Protein AF-A0AAF0MKK3-F1 (afdb_monomer_lite)

Secondary structure (DSSP, 8-state):
-HHHHHHHHHHHHHHHHHHHHHHHHHHHHH-EEETTEEEETTEEEEEETTEEEEEE-TT-EEEEE-HHHHHHHHHHHTGGG--TTGGG----TTEEEEEEE-SS-EEEEEEEGGGHHHHHHHHHHHHHHHHHHHT-

Structure (mmCIF, N/CA/C/O backbone):
data_AF-A0AAF0MKK3-F1
#
_entry.id   AF-A0AAF0MKK3-F1
#
loop_
_atom_site.group_PDB
_atom_site.id
_atom_site.type_symbol
_atom_site.label_atom_id
_atom_site.label_alt_id
_atom_site.label_comp_id
_atom_site.label_asym_id
_atom_site.label_entity_id
_atom_site.label_seq_id
_atom_site.pdbx_PDB_ins_code
_atom_site.Cartn_x
_atom_site.Cartn_y
_atom_site.Cartn_z
_atom_site.occupancy
_atom_site.B_iso_or_equiv
_atom_site.auth_seq_id
_atom_site.auth_comp_id
_atom_site.auth_asym_id
_atom_site.auth_atom_id
_atom_site.pdbx_PDB_model_num
ATOM 1 N N . MET A 1 1 ? 44.790 15.392 -30.137 1.00 56.53 1 MET A N 1
ATOM 2 C CA . MET A 1 1 ? 43.684 14.409 -30.240 1.00 56.53 1 MET A CA 1
ATOM 3 C C . MET A 1 1 ? 42.918 14.188 -28.925 1.00 56.53 1 MET A C 1
ATOM 5 O O . MET A 1 1 ? 41.768 13.791 -29.004 1.00 56.53 1 MET A O 1
ATOM 9 N N . ALA A 1 2 ? 43.453 14.551 -27.750 1.00 64.81 2 ALA A N 1
ATOM 10 C CA . ALA A 1 2 ? 42.839 14.272 -26.438 1.00 64.81 2 ALA A CA 1
ATOM 11 C C . ALA A 1 2 ? 41.474 14.946 -26.133 1.00 64.81 2 ALA A C 1
ATOM 13 O O . ALA A 1 2 ? 40.685 14.422 -25.354 1.00 64.81 2 ALA A O 1
ATOM 14 N N . PHE A 1 3 ? 41.150 16.096 -26.742 1.00 51.75 3 PHE A N 1
ATOM 15 C CA . PHE A 1 3 ? 39.895 16.816 -26.445 1.00 51.75 3 PHE A CA 1
ATOM 16 C C . PHE A 1 3 ? 38.646 16.135 -27.039 1.00 51.75 3 PHE A C 1
ATOM 18 O O . PHE A 1 3 ? 37.581 16.145 -26.426 1.00 51.75 3 PHE A O 1
ATOM 25 N N . LYS A 1 4 ? 38.780 15.481 -28.204 1.00 57.28 4 LYS A N 1
ATOM 26 C CA . LYS A 1 4 ? 37.687 14.703 -28.818 1.00 57.28 4 LYS A CA 1
ATOM 27 C C . LYS A 1 4 ? 37.357 13.445 -28.006 1.00 57.28 4 LYS A C 1
ATOM 29 O O . LYS A 1 4 ? 36.186 13.106 -27.883 1.00 57.28 4 LYS A O 1
ATOM 34 N N . GLU A 1 5 ? 38.362 12.805 -27.411 1.00 57.91 5 GLU A N 1
ATOM 35 C CA . GLU A 1 5 ? 38.185 11.634 -26.539 1.00 57.91 5 GLU A CA 1
ATOM 36 C C . GLU A 1 5 ? 37.537 12.009 -25.195 1.00 57.91 5 GLU A C 1
ATOM 38 O O . GLU A 1 5 ? 36.655 11.297 -24.714 1.00 57.91 5 GLU A O 1
ATOM 43 N N . TRP A 1 6 ? 37.886 13.172 -24.626 1.00 58.78 6 TRP A N 1
ATOM 44 C CA . TRP A 1 6 ? 37.247 13.699 -23.411 1.00 58.78 6 TRP A CA 1
ATOM 45 C C . TRP A 1 6 ? 35.753 14.016 -23.614 1.00 58.78 6 TRP A C 1
ATOM 47 O O . TRP A 1 6 ? 34.930 13.680 -22.761 1.00 58.78 6 TRP A O 1
ATOM 57 N N . LEU A 1 7 ? 35.382 14.592 -24.766 1.00 59.25 7 LEU A N 1
ATOM 58 C CA . LEU A 1 7 ? 33.983 14.871 -25.124 1.00 59.25 7 LEU A CA 1
ATOM 59 C C . LEU A 1 7 ? 33.179 13.599 -25.436 1.00 59.25 7 LEU A C 1
ATOM 61 O O . LEU A 1 7 ? 32.020 13.499 -25.031 1.00 59.25 7 LEU A O 1
ATOM 65 N N . ALA A 1 8 ? 33.787 12.610 -26.100 1.00 64.00 8 ALA A N 1
ATOM 66 C CA . ALA A 1 8 ? 33.147 11.320 -26.363 1.00 64.00 8 ALA A CA 1
ATOM 67 C C . ALA A 1 8 ? 32.813 10.570 -25.057 1.00 64.00 8 ALA A C 1
ATOM 69 O O . ALA A 1 8 ? 31.712 10.040 -24.907 1.00 64.00 8 ALA A O 1
ATOM 70 N N . GLY A 1 9 ? 33.709 10.611 -24.063 1.00 58.62 9 GLY A N 1
ATOM 71 C CA . GLY A 1 9 ? 33.460 10.035 -22.737 1.00 58.62 9 GLY A CA 1
ATOM 72 C C . GLY A 1 9 ? 32.439 10.808 -21.889 1.00 58.62 9 GLY A C 1
ATOM 73 O O . GLY A 1 9 ? 31.812 10.227 -21.003 1.00 58.62 9 GLY A O 1
ATOM 74 N N . ALA A 1 10 ? 32.233 12.106 -22.139 1.00 60.84 10 ALA A N 1
ATOM 75 C CA . ALA A 1 10 ? 31.274 12.924 -21.391 1.00 60.84 10 ALA A CA 1
ATOM 76 C C . ALA A 1 10 ? 29.812 12.533 -21.684 1.00 60.84 10 ALA A C 1
ATOM 78 O O . ALA A 1 10 ? 29.003 12.446 -20.757 1.00 60.84 10 ALA A O 1
ATOM 79 N N . GLY A 1 11 ? 29.489 12.224 -22.945 1.00 63.91 11 GLY A N 1
ATOM 80 C CA . GLY A 1 11 ? 28.155 11.757 -23.341 1.00 63.91 11 GLY A CA 1
ATOM 81 C C . GLY A 1 11 ? 27.789 10.404 -22.721 1.00 63.91 11 GLY A C 1
ATOM 82 O O . GLY A 1 11 ? 26.697 10.238 -22.178 1.00 63.91 11 GLY A O 1
ATOM 83 N N . GLU A 1 12 ? 28.729 9.456 -22.701 1.00 66.19 12 GLU A N 1
ATOM 84 C CA . GLU A 1 12 ? 28.508 8.128 -22.112 1.00 66.19 12 GLU A CA 1
ATOM 85 C C . GLU A 1 12 ? 28.349 8.188 -20.579 1.00 66.19 12 GLU A C 1
ATOM 87 O O . GLU A 1 12 ? 27.546 7.459 -19.989 1.00 66.19 12 GLU A O 1
ATOM 92 N N . ARG A 1 13 ? 29.060 9.110 -19.913 1.00 61.09 13 ARG A N 1
ATOM 93 C CA . ARG A 1 13 ? 28.917 9.365 -18.468 1.00 61.09 13 ARG A CA 1
ATOM 94 C C . ARG A 1 13 ? 27.568 10.000 -18.127 1.00 61.09 13 ARG A C 1
ATOM 96 O O . ARG A 1 13 ? 26.985 9.632 -17.110 1.00 61.09 13 ARG A O 1
ATOM 103 N N . ALA A 1 14 ? 27.045 10.887 -18.976 1.00 63.12 14 ALA A N 1
ATOM 104 C CA . ALA A 1 14 ? 25.714 11.476 -18.811 1.00 63.12 14 ALA A CA 1
ATOM 105 C C . ALA A 1 14 ? 24.585 10.445 -19.024 1.00 63.12 14 ALA A C 1
ATOM 107 O O . ALA A 1 14 ? 23.616 10.418 -18.261 1.00 63.12 14 ALA A O 1
ATOM 108 N N . ALA A 1 15 ? 24.737 9.539 -19.996 1.00 66.69 15 ALA A N 1
ATOM 109 C CA . ALA A 1 15 ? 23.805 8.430 -20.219 1.00 66.69 15 ALA A CA 1
ATOM 110 C C . ALA A 1 15 ? 23.802 7.425 -19.049 1.00 66.69 15 ALA A C 1
ATOM 112 O O . ALA A 1 15 ? 22.746 7.046 -18.548 1.00 66.69 15 ALA A O 1
ATOM 113 N N . LYS A 1 16 ? 24.979 7.049 -18.528 1.00 67.75 16 LYS A N 1
ATOM 114 C CA . LYS A 1 16 ? 25.078 6.202 -17.323 1.00 67.75 16 LYS A CA 1
ATOM 115 C C . LYS A 1 16 ? 24.518 6.888 -16.072 1.00 67.75 16 LYS A C 1
ATOM 117 O O . LYS A 1 16 ? 23.913 6.219 -15.236 1.00 67.75 16 LYS A O 1
ATOM 122 N N . ALA A 1 17 ? 24.706 8.201 -15.929 1.00 60.75 17 ALA A N 1
ATOM 123 C CA . ALA A 1 17 ? 24.181 8.963 -14.797 1.00 60.75 17 ALA A CA 1
ATOM 124 C C . ALA A 1 17 ? 22.647 9.064 -14.817 1.00 60.75 17 ALA A C 1
ATOM 126 O O . ALA A 1 17 ? 22.022 8.847 -13.783 1.00 60.75 17 ALA A O 1
ATOM 127 N N . SER A 1 18 ? 22.045 9.331 -15.981 1.00 65.62 18 SER A N 1
ATOM 128 C CA . SER A 1 18 ? 20.583 9.378 -16.146 1.00 65.62 18 SER A CA 1
ATOM 129 C C . SER A 1 18 ? 19.937 8.007 -15.937 1.00 65.62 18 SER A C 1
ATOM 131 O O . SER A 1 18 ? 19.042 7.894 -15.106 1.00 65.62 18 SER A O 1
ATOM 133 N N . ALA A 1 19 ? 20.475 6.945 -16.548 1.00 70.19 19 ALA A N 1
ATOM 134 C CA . ALA A 1 19 ? 19.994 5.578 -16.327 1.00 70.19 19 ALA A CA 1
ATOM 135 C C . ALA A 1 19 ? 20.075 5.156 -14.846 1.00 70.19 19 ALA A C 1
ATOM 137 O O . ALA A 1 19 ? 19.158 4.531 -14.316 1.00 70.19 19 ALA A O 1
ATOM 138 N N . ARG A 1 20 ? 21.149 5.542 -14.140 1.00 67.25 20 ARG A N 1
ATOM 139 C CA . ARG A 1 20 ? 21.291 5.297 -12.696 1.00 67.25 20 ARG A CA 1
ATOM 140 C C . ARG A 1 20 ? 20.285 6.097 -11.865 1.00 67.25 20 ARG A C 1
ATOM 142 O O . ARG A 1 20 ? 19.807 5.589 -10.854 1.00 67.25 20 ARG A O 1
ATOM 149 N N . MET A 1 21 ? 19.958 7.321 -12.268 1.00 53.72 21 MET A N 1
ATOM 150 C CA . MET A 1 21 ? 18.943 8.143 -11.602 1.00 53.72 21 MET A CA 1
ATOM 151 C C . MET A 1 21 ? 17.531 7.602 -11.818 1.00 53.72 21 MET A C 1
ATOM 153 O O . MET A 1 21 ? 16.753 7.570 -10.867 1.00 53.72 21 MET A O 1
ATOM 157 N N . ASP A 1 22 ? 17.220 7.112 -13.016 1.00 68.00 22 ASP A N 1
ATOM 158 C CA . ASP A 1 22 ? 15.940 6.466 -13.313 1.00 68.00 22 ASP A CA 1
ATOM 159 C C . ASP A 1 22 ? 15.779 5.151 -12.544 1.00 68.00 22 ASP A C 1
ATOM 161 O O . ASP A 1 22 ? 14.738 4.916 -11.933 1.00 68.00 22 ASP A O 1
ATOM 165 N N . GLU A 1 23 ? 16.836 4.337 -12.473 1.00 64.94 23 GLU A N 1
ATOM 166 C CA . GLU A 1 23 ? 16.912 3.128 -11.642 1.00 64.94 23 GLU A CA 1
ATOM 167 C C . GLU A 1 23 ? 16.671 3.447 -10.154 1.00 64.94 23 GLU A C 1
ATOM 169 O O . GLU A 1 23 ? 15.883 2.775 -9.487 1.00 64.94 23 GLU A O 1
ATOM 174 N N . LEU A 1 24 ? 17.312 4.493 -9.620 1.00 62.88 24 LEU A N 1
ATOM 175 C CA . LEU A 1 24 ? 17.139 4.918 -8.227 1.00 62.88 24 LEU A CA 1
ATOM 176 C C . LEU A 1 24 ? 15.737 5.474 -7.961 1.00 62.88 24 LEU A C 1
ATOM 178 O O . LEU A 1 24 ? 15.139 5.140 -6.939 1.00 62.88 24 LEU A O 1
ATOM 182 N N . ASN A 1 25 ? 15.189 6.271 -8.878 1.00 64.38 25 ASN A N 1
ATOM 183 C CA . ASN A 1 25 ? 13.819 6.770 -8.791 1.00 64.38 25 ASN A CA 1
ATOM 184 C C . ASN A 1 25 ? 12.804 5.627 -8.853 1.00 64.38 25 ASN A C 1
ATOM 186 O O . ASN A 1 25 ? 11.835 5.630 -8.094 1.00 64.38 25 ASN A O 1
ATOM 190 N N . ARG A 1 26 ? 13.036 4.622 -9.705 1.00 63.56 26 ARG A N 1
ATOM 191 C CA . ARG A 1 26 ? 12.233 3.398 -9.764 1.00 63.56 26 ARG A CA 1
ATOM 192 C C . ARG A 1 26 ? 12.275 2.659 -8.425 1.00 63.56 26 ARG A C 1
ATOM 194 O O . ARG A 1 26 ? 11.224 2.424 -7.839 1.00 63.56 26 ARG A O 1
ATOM 201 N N . ARG A 1 27 ? 13.465 2.445 -7.854 1.00 59.84 27 ARG A N 1
ATOM 202 C CA . ARG A 1 27 ? 13.624 1.828 -6.523 1.00 59.84 27 ARG A CA 1
ATOM 203 C C . ARG A 1 27 ? 12.958 2.631 -5.408 1.00 59.84 27 ARG A C 1
ATOM 205 O O . ARG A 1 27 ? 12.337 2.051 -4.527 1.00 59.84 27 ARG A O 1
ATOM 212 N N . GLN A 1 28 ? 13.040 3.960 -5.425 1.00 59.38 28 GLN A N 1
ATOM 213 C CA . GLN A 1 28 ? 12.358 4.808 -4.435 1.00 59.38 28 GLN A CA 1
ATOM 214 C C . GLN A 1 28 ? 10.827 4.785 -4.581 1.00 59.38 28 GLN A C 1
ATOM 216 O O . GLN A 1 28 ? 10.102 4.963 -3.595 1.00 59.38 28 GLN A O 1
ATOM 221 N N . ARG A 1 29 ? 10.315 4.560 -5.797 1.00 59.41 29 ARG A N 1
ATOM 222 C CA . ARG A 1 29 ? 8.881 4.364 -6.060 1.00 59.41 29 ARG A CA 1
ATOM 223 C C . ARG A 1 29 ? 8.408 2.979 -5.616 1.00 59.41 29 ARG A C 1
ATOM 225 O O . ARG A 1 29 ? 7.313 2.873 -5.074 1.00 59.41 29 ARG A O 1
ATOM 232 N N . GLU A 1 30 ? 9.248 1.962 -5.782 1.00 63.66 30 GLU A N 1
ATOM 233 C CA . GLU A 1 30 ? 8.973 0.554 -5.458 1.00 63.66 30 GLU A CA 1
ATOM 234 C C . GLU A 1 30 ? 9.274 0.183 -4.001 1.00 63.66 30 GLU A C 1
ATOM 236 O O . GLU A 1 30 ? 8.908 -0.899 -3.551 1.00 63.66 30 GLU A O 1
ATOM 241 N N . THR A 1 31 ? 9.911 1.077 -3.244 1.00 73.00 31 THR A N 1
ATOM 242 C CA . THR A 1 31 ? 10.178 0.891 -1.817 1.00 73.00 31 THR A CA 1
ATOM 243 C C . THR A 1 31 ? 9.421 1.908 -0.966 1.00 73.00 31 THR A C 1
ATOM 245 O O . THR A 1 31 ? 9.167 3.058 -1.349 1.00 73.00 31 THR A O 1
ATOM 248 N N . GLY A 1 32 ? 9.010 1.485 0.224 1.00 83.44 32 GLY A N 1
ATOM 249 C CA . GLY A 1 32 ? 8.309 2.348 1.166 1.00 83.44 32 GLY A CA 1
ATOM 250 C C . GLY A 1 32 ? 8.060 1.655 2.492 1.00 83.44 32 GLY A C 1
ATOM 251 O O . GLY A 1 32 ? 8.082 0.432 2.574 1.00 83.44 32 GLY A O 1
ATOM 252 N N . LYS A 1 33 ? 7.810 2.432 3.543 1.00 87.19 33 LYS A N 1
ATOM 253 C CA . LYS A 1 33 ? 7.360 1.910 4.833 1.00 87.19 33 LYS A CA 1
ATOM 254 C C . LYS A 1 33 ? 6.230 2.779 5.345 1.00 87.19 33 LYS A C 1
ATOM 256 O O . LYS A 1 33 ? 6.335 4.001 5.293 1.00 87.19 33 LYS A O 1
ATOM 261 N N . PHE A 1 34 ? 5.181 2.156 5.854 1.00 86.25 34 PHE A N 1
ATOM 262 C CA . PHE A 1 34 ? 4.078 2.851 6.490 1.00 86.25 34 PHE A CA 1
ATOM 263 C C . PHE A 1 34 ? 3.530 2.016 7.641 1.00 86.25 34 PHE A C 1
ATOM 265 O O . PHE A 1 34 ? 3.200 0.847 7.461 1.00 86.25 34 PHE A O 1
ATOM 272 N N . ALA A 1 35 ? 3.463 2.624 8.828 1.00 79.50 35 ALA A N 1
ATOM 273 C CA . ALA A 1 35 ? 2.827 2.062 10.021 1.00 79.50 35 ALA A CA 1
ATOM 274 C C . ALA A 1 35 ? 3.155 0.570 10.296 1.00 79.50 35 ALA A C 1
ATOM 276 O O . ALA A 1 35 ? 2.283 -0.230 10.617 1.00 79.50 35 ALA A O 1
ATOM 277 N N . GLY A 1 36 ? 4.436 0.193 10.173 1.00 81.12 36 GLY A N 1
ATOM 278 C CA . GLY A 1 36 ? 4.922 -1.168 10.451 1.00 81.12 36 GLY A CA 1
ATOM 279 C C . GLY A 1 36 ? 4.885 -2.140 9.266 1.00 81.12 36 GLY A C 1
ATOM 280 O O . GLY A 1 36 ? 5.393 -3.252 9.391 1.00 81.12 36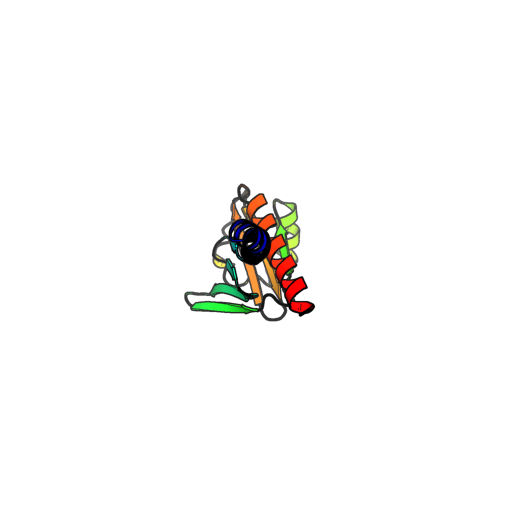 GLY A O 1
ATOM 281 N N . VAL A 1 37 ? 4.358 -1.716 8.114 1.00 88.00 37 VAL A N 1
ATOM 282 C CA . VAL A 1 37 ? 4.401 -2.462 6.850 1.00 88.00 37 VAL A CA 1
ATOM 283 C C . VAL A 1 37 ? 5.462 -1.853 5.941 1.00 88.00 37 VAL A C 1
ATOM 285 O O . VAL A 1 37 ? 5.512 -0.638 5.754 1.00 88.00 37 VAL A O 1
ATOM 288 N N . SER A 1 38 ? 6.321 -2.683 5.361 1.00 90.19 38 SER A N 1
ATOM 289 C CA . SER A 1 38 ? 7.320 -2.283 4.372 1.00 90.19 38 SER A CA 1
ATOM 290 C C . SER A 1 38 ? 7.034 -2.904 3.017 1.00 90.19 38 SER A C 1
ATOM 292 O O . SER A 1 38 ? 6.738 -4.089 2.949 1.00 90.19 38 SER A O 1
ATOM 294 N N . LEU A 1 39 ? 7.222 -2.139 1.953 1.00 90.81 39 LEU A N 1
ATOM 295 C CA . LEU A 1 39 ? 7.302 -2.621 0.585 1.00 90.81 39 LEU A CA 1
ATOM 296 C C . LEU A 1 39 ? 8.770 -2.558 0.151 1.00 90.81 39 LEU A C 1
ATOM 298 O O . LEU A 1 39 ? 9.385 -1.490 0.237 1.00 90.81 39 LEU A O 1
ATOM 302 N N . SER A 1 40 ? 9.341 -3.682 -0.273 1.00 88.75 40 SER A N 1
ATOM 303 C CA . SER A 1 40 ? 10.651 -3.717 -0.929 1.00 88.75 40 SER A CA 1
ATOM 304 C C . SER A 1 40 ? 10.765 -4.920 -1.850 1.00 88.75 40 SER A C 1
ATOM 306 O O . SER A 1 40 ? 10.277 -5.993 -1.510 1.00 88.75 40 SER A O 1
ATOM 308 N N . ASP A 1 41 ? 11.432 -4.752 -2.992 1.00 85.50 41 ASP A N 1
ATOM 309 C CA . ASP A 1 41 ? 11.786 -5.856 -3.896 1.00 85.50 41 ASP A CA 1
ATOM 310 C C . ASP A 1 41 ? 10.574 -6.713 -4.323 1.00 85.50 41 ASP A C 1
ATOM 312 O O . ASP A 1 41 ? 10.663 -7.933 -4.411 1.00 85.50 41 ASP A O 1
ATOM 316 N N . GLY A 1 42 ? 9.403 -6.088 -4.514 1.00 86.81 42 GLY A N 1
ATOM 317 C CA . GLY A 1 42 ? 8.156 -6.799 -4.838 1.00 86.81 42 GLY A CA 1
ATOM 318 C C . GLY A 1 42 ? 7.549 -7.606 -3.679 1.00 86.81 42 GLY A C 1
ATOM 319 O O . GLY A 1 42 ? 6.621 -8.383 -3.889 1.00 86.81 42 GLY A O 1
ATOM 320 N N . MET A 1 43 ? 8.035 -7.418 -2.453 1.00 89.69 43 MET A N 1
ATOM 321 C CA . MET A 1 43 ? 7.569 -8.104 -1.249 1.00 89.69 43 MET A CA 1
ATOM 322 C C . MET A 1 43 ? 6.996 -7.105 -0.241 1.00 89.69 43 MET A C 1
ATOM 324 O O . MET A 1 43 ? 7.549 -6.022 -0.021 1.00 89.69 43 MET A O 1
ATOM 328 N N . LEU A 1 44 ? 5.918 -7.499 0.431 1.00 90.31 44 LEU A N 1
ATOM 329 C CA . LEU A 1 44 ? 5.418 -6.847 1.633 1.00 90.31 44 LEU A CA 1
ATOM 330 C C . LEU A 1 44 ? 5.983 -7.533 2.871 1.00 90.31 44 LEU A C 1
ATOM 332 O O . LEU A 1 44 ? 5.912 -8.747 3.010 1.00 90.31 44 LEU A O 1
ATOM 336 N N . GLY A 1 45 ? 6.542 -6.741 3.77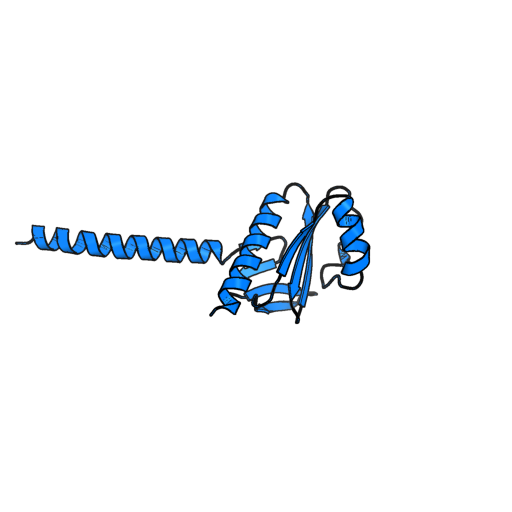8 1.00 89.44 45 GLY A N 1
ATOM 337 C CA . GLY A 1 45 ? 7.079 -7.185 5.059 1.00 89.44 45 GLY A CA 1
ATOM 338 C C . GLY A 1 45 ? 6.339 -6.541 6.224 1.00 89.44 45 GLY A C 1
ATOM 339 O O . GLY A 1 45 ? 6.044 -5.348 6.180 1.00 89.44 45 GLY A O 1
ATOM 340 N N . TRP A 1 46 ? 6.045 -7.314 7.264 1.00 88.62 46 TRP A N 1
ATOM 341 C CA . TRP A 1 46 ? 5.460 -6.824 8.516 1.00 88.62 46 TRP A CA 1
ATOM 342 C C . TRP A 1 46 ? 5.788 -7.776 9.665 1.00 88.62 46 TRP A C 1
ATOM 344 O O . TRP A 1 46 ? 6.270 -8.883 9.445 1.00 88.62 46 TRP A O 1
ATOM 354 N N . THR A 1 47 ? 5.509 -7.364 10.898 1.00 82.81 47 THR A N 1
ATOM 355 C CA . THR A 1 47 ? 5.618 -8.245 12.067 1.00 82.81 47 THR A CA 1
ATOM 356 C C . THR A 1 47 ? 4.234 -8.743 12.465 1.00 82.81 47 THR A C 1
ATOM 358 O O . THR A 1 47 ? 3.348 -7.945 12.767 1.00 82.81 47 THR A O 1
ATOM 361 N N . ASP A 1 48 ? 4.057 -10.061 12.488 1.00 78.62 48 ASP A N 1
ATOM 362 C CA . ASP A 1 48 ? 2.847 -10.764 12.902 1.00 78.62 48 ASP A CA 1
ATOM 363 C C . ASP A 1 48 ? 3.086 -11.437 14.260 1.00 78.62 48 ASP A C 1
ATOM 365 O O . ASP A 1 48 ? 3.909 -12.341 14.359 1.00 78.62 48 ASP A O 1
ATOM 369 N N . LYS A 1 49 ? 2.434 -10.971 15.337 1.00 73.50 49 LYS A N 1
ATOM 370 C CA . LYS A 1 49 ? 2.568 -11.551 16.696 1.00 73.50 49 LYS A CA 1
ATOM 371 C C . LYS A 1 49 ? 4.024 -11.756 17.163 1.00 73.50 49 LYS A C 1
ATOM 373 O O . LYS A 1 49 ? 4.328 -12.705 17.875 1.00 73.50 49 LYS A O 1
ATOM 378 N N . GLY A 1 50 ? 4.925 -10.856 16.768 1.00 76.75 50 GLY A N 1
ATOM 379 C CA . GLY A 1 50 ? 6.356 -10.930 17.095 1.00 76.75 50 GLY A CA 1
ATOM 380 C C . GLY A 1 50 ? 7.212 -11.695 16.080 1.00 76.75 50 GLY A C 1
ATOM 381 O O . GLY A 1 50 ? 8.435 -11.650 16.176 1.00 76.75 50 GLY A O 1
ATOM 382 N N . HIS A 1 51 ? 6.607 -12.321 15.072 1.00 77.44 51 HIS A N 1
ATOM 383 C CA . HIS A 1 51 ? 7.307 -13.013 13.997 1.00 77.44 51 HIS A CA 1
ATOM 384 C C . HIS A 1 51 ? 7.365 -12.143 12.735 1.00 77.44 51 HIS A C 1
ATOM 386 O O . HIS A 1 51 ? 6.331 -11.649 12.282 1.00 77.44 51 HIS A O 1
ATOM 392 N N . PRO A 1 52 ? 8.548 -11.927 12.140 1.00 85.88 52 PRO A N 1
ATOM 393 C CA . PRO A 1 52 ? 8.638 -11.238 10.863 1.00 85.88 52 PRO A CA 1
ATOM 394 C C . PRO A 1 52 ? 7.994 -12.098 9.772 1.00 85.88 52 PRO A C 1
ATOM 396 O O . PRO A 1 52 ? 8.328 -13.271 9.612 1.00 85.88 52 PRO A O 1
ATOM 399 N N . ARG A 1 53 ? 7.087 -11.500 9.005 1.00 86.06 53 ARG A N 1
ATOM 400 C CA . ARG A 1 53 ? 6.460 -12.096 7.829 1.00 86.06 53 ARG A CA 1
ATOM 401 C C . ARG A 1 53 ? 6.868 -11.321 6.586 1.00 86.06 53 ARG A C 1
ATOM 403 O O . ARG A 1 53 ? 7.051 -10.101 6.633 1.00 86.06 53 ARG A O 1
ATOM 410 N N . ARG A 1 54 ? 7.003 -12.034 5.472 1.00 90.00 54 ARG A N 1
ATOM 411 C CA . ARG A 1 54 ? 7.291 -11.462 4.160 1.00 90.00 54 ARG A CA 1
ATOM 412 C C . ARG A 1 54 ? 6.486 -12.222 3.117 1.00 90.00 54 ARG A C 1
ATOM 414 O O . ARG A 1 54 ? 6.664 -13.426 3.000 1.00 90.00 54 ARG A O 1
ATOM 421 N N . GLU A 1 55 ? 5.633 -11.523 2.385 1.00 88.50 55 GLU A N 1
ATOM 422 C CA . GLU A 1 55 ? 4.761 -12.110 1.366 1.00 88.50 55 GLU A CA 1
ATOM 423 C C . GLU A 1 55 ? 4.884 -11.340 0.043 1.00 88.50 55 GLU A C 1
ATOM 425 O O . GLU A 1 55 ? 5.164 -10.136 0.065 1.00 88.50 55 GLU A O 1
ATOM 430 N N . PRO A 1 56 ? 4.673 -11.985 -1.115 1.00 90.44 56 PRO A N 1
ATOM 431 C CA . PRO A 1 56 ? 4.663 -11.306 -2.407 1.00 90.44 56 PRO A CA 1
ATOM 432 C C . PRO A 1 56 ? 3.597 -10.209 -2.486 1.00 90.44 56 PRO A C 1
ATOM 434 O O . PRO A 1 56 ? 2.476 -10.371 -2.005 1.00 90.44 56 PRO A O 1
ATOM 437 N N . VAL A 1 57 ? 3.929 -9.094 -3.142 1.00 90.56 57 VAL A N 1
ATOM 438 C CA . VAL A 1 57 ? 2.964 -8.019 -3.441 1.00 90.56 57 VAL A CA 1
ATOM 439 C C . VAL A 1 57 ? 2.098 -8.332 -4.669 1.00 90.56 57 VAL A C 1
ATOM 441 O O . VAL A 1 57 ? 1.130 -7.626 -4.942 1.00 90.56 57 VAL A O 1
ATOM 444 N N . ALA A 1 58 ? 2.439 -9.370 -5.436 1.00 88.94 58 ALA A N 1
ATOM 445 C CA . ALA A 1 58 ? 1.666 -9.794 -6.599 1.00 88.94 58 ALA A CA 1
ATOM 446 C C . ALA A 1 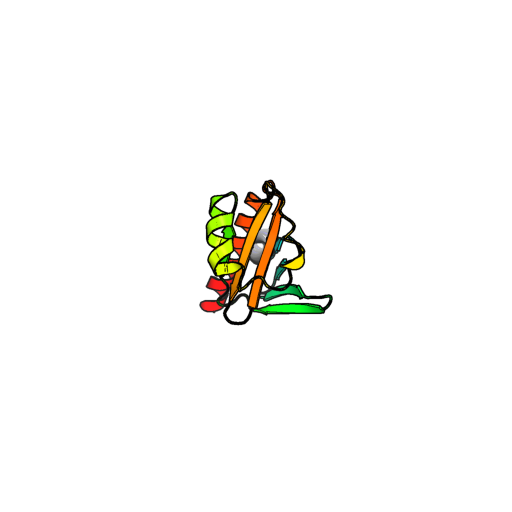58 ? 0.218 -10.127 -6.198 1.00 88.94 58 ALA A C 1
ATOM 448 O O . ALA A 1 58 ? -0.015 -10.799 -5.196 1.00 88.94 58 ALA A O 1
ATOM 449 N N . GLY A 1 59 ? -0.753 -9.612 -6.957 1.00 85.00 59 GLY A N 1
ATOM 450 C CA . GLY A 1 59 ? -2.180 -9.771 -6.651 1.00 85.00 59 GLY A CA 1
ATOM 451 C C . GLY A 1 59 ? -2.696 -8.948 -5.461 1.00 85.00 59 GLY A C 1
ATOM 452 O O . GLY A 1 59 ? -3.894 -8.972 -5.193 1.00 85.00 59 GLY A O 1
ATOM 453 N N . ALA A 1 60 ? -1.841 -8.187 -4.769 1.00 87.50 60 ALA A N 1
ATOM 454 C CA . ALA A 1 60 ? -2.267 -7.381 -3.632 1.00 87.50 60 ALA A CA 1
ATOM 455 C C . ALA A 1 60 ? -3.051 -6.131 -4.062 1.00 87.50 60 ALA A C 1
ATOM 457 O O . ALA A 1 60 ? -2.694 -5.436 -5.018 1.00 87.50 60 ALA A O 1
ATOM 458 N N . ARG A 1 61 ? -4.081 -5.785 -3.289 1.00 88.81 61 ARG A N 1
ATOM 459 C CA . ARG A 1 61 ? -4.872 -4.561 -3.429 1.00 88.81 61 ARG A CA 1
ATOM 460 C C . ARG A 1 61 ? -4.817 -3.751 -2.143 1.00 88.81 61 ARG A C 1
ATOM 462 O O . ARG A 1 61 ? -5.229 -4.218 -1.086 1.00 88.81 61 ARG A O 1
ATOM 469 N N . ALA A 1 62 ? -4.341 -2.514 -2.244 1.00 89.12 62 ALA A N 1
ATOM 470 C CA . ALA A 1 62 ? -4.276 -1.568 -1.140 1.00 89.12 62 ALA A CA 1
ATOM 471 C C . ALA A 1 62 ? -5.349 -0.476 -1.254 1.00 89.12 62 ALA A C 1
ATOM 473 O O . ALA A 1 62 ? -5.538 0.127 -2.314 1.00 89.12 62 ALA A O 1
ATOM 474 N N . GLU A 1 63 ? -6.018 -0.174 -0.146 1.00 85.69 63 GLU A N 1
ATOM 475 C CA . GLU A 1 63 ? -7.076 0.830 -0.058 1.00 85.69 63 GLU A CA 1
ATOM 476 C C . GLU A 1 63 ? -6.970 1.621 1.246 1.00 85.69 63 GLU A C 1
ATOM 478 O O . GLU A 1 63 ? -6.602 1.085 2.289 1.00 85.69 63 GLU A O 1
ATOM 483 N N . VAL A 1 64 ? -7.308 2.910 1.185 1.00 84.75 64 VAL A N 1
ATOM 484 C CA . VAL A 1 64 ? -7.354 3.791 2.351 1.00 84.75 64 VAL A CA 1
ATOM 485 C C . VAL A 1 64 ? -8.780 4.244 2.585 1.00 84.75 64 VAL A C 1
ATOM 487 O O . VAL A 1 64 ? -9.425 4.764 1.676 1.00 84.75 64 VAL A O 1
ATOM 490 N N . ALA A 1 65 ? -9.244 4.109 3.820 1.00 77.25 65 ALA A N 1
ATOM 491 C CA . ALA A 1 65 ? -10.566 4.546 4.221 1.00 77.25 65 ALA A CA 1
ATOM 492 C C . ALA A 1 65 ? -10.484 5.447 5.460 1.00 77.25 65 ALA A C 1
ATOM 494 O O . ALA A 1 65 ? -9.814 5.120 6.441 1.00 77.25 65 ALA A O 1
ATOM 495 N N . VAL A 1 66 ? -11.176 6.587 5.412 1.00 71.88 66 VAL A N 1
ATOM 496 C CA . VAL A 1 66 ? -11.189 7.607 6.469 1.00 71.88 66 VAL A CA 1
ATOM 497 C C . VAL A 1 66 ? -12.625 8.007 6.830 1.00 71.88 66 VAL A C 1
ATOM 499 O O . VAL A 1 66 ? -13.515 8.002 5.982 1.00 71.88 66 VAL A O 1
ATOM 502 N N . GLY A 1 67 ? -12.857 8.366 8.096 1.00 62.03 67 GLY A N 1
ATOM 503 C CA . GLY A 1 67 ? -14.114 8.966 8.558 1.00 62.03 67 GLY A CA 1
ATOM 504 C C . GLY A 1 67 ? -15.256 7.979 8.839 1.00 62.03 67 GLY A C 1
ATOM 505 O O . GLY A 1 67 ? -15.075 6.762 8.873 1.00 62.03 67 GLY A O 1
ATOM 506 N N . ALA A 1 68 ? -16.458 8.519 9.073 1.00 53.38 68 ALA A N 1
ATOM 507 C CA . ALA A 1 68 ? -17.643 7.740 9.457 1.00 53.38 68 ALA A CA 1
ATOM 508 C C . ALA A 1 68 ? -18.138 6.785 8.349 1.00 53.38 68 ALA A C 1
ATOM 510 O O . ALA A 1 68 ? -18.697 5.732 8.653 1.00 53.38 68 ALA A O 1
ATOM 511 N N . ASP A 1 69 ? -17.887 7.119 7.079 1.00 50.75 69 ASP A N 1
ATOM 512 C CA . ASP A 1 69 ? -18.235 6.287 5.918 1.00 50.75 69 ASP A CA 1
ATOM 513 C C . ASP A 1 69 ? -17.316 5.060 5.786 1.00 50.75 69 ASP A C 1
ATOM 515 O O . ASP A 1 69 ? -17.781 3.941 5.548 1.00 50.75 69 ASP A O 1
ATOM 519 N N . ALA A 1 70 ? -16.020 5.229 6.071 1.00 53.19 70 ALA A N 1
ATOM 520 C CA . ALA A 1 70 ? -15.075 4.123 6.207 1.00 53.19 70 ALA A CA 1
ATOM 521 C C . ALA A 1 70 ? -15.466 3.183 7.350 1.00 53.19 70 ALA A C 1
ATOM 523 O O . ALA A 1 70 ? -15.450 1.963 7.197 1.00 53.19 70 ALA A O 1
ATOM 524 N N . GLN A 1 71 ? -15.890 3.757 8.475 1.00 47.12 71 GLN A N 1
ATOM 525 C CA . GLN A 1 71 ? -16.307 3.017 9.660 1.00 47.12 71 GLN A CA 1
ATOM 526 C C . GLN A 1 71 ? -17.657 2.300 9.493 1.00 47.12 71 GLN A C 1
ATOM 528 O O . GLN A 1 71 ? -17.976 1.444 10.300 1.00 47.12 71 GLN A O 1
ATOM 533 N N . ARG A 1 72 ? -18.466 2.592 8.467 1.00 48.72 72 ARG A N 1
ATOM 534 C CA . ARG A 1 72 ? -19.668 1.790 8.158 1.00 48.72 72 ARG A CA 1
ATOM 535 C C . ARG A 1 72 ? -19.381 0.665 7.166 1.00 48.72 72 ARG A C 1
ATOM 537 O O . ARG A 1 72 ? -19.876 -0.441 7.358 1.00 48.72 72 ARG A O 1
ATOM 544 N N . ARG A 1 73 ? -18.552 0.914 6.146 1.00 48.69 73 ARG A N 1
ATOM 545 C CA . ARG A 1 73 ? -18.244 -0.074 5.093 1.00 48.69 73 ARG A CA 1
ATOM 546 C C . ARG A 1 73 ? -17.197 -1.109 5.516 1.00 48.69 73 ARG A C 1
ATOM 548 O O . ARG A 1 73 ? -17.369 -2.294 5.252 1.00 48.69 73 ARG A O 1
ATOM 555 N N . ILE A 1 74 ? -16.149 -0.696 6.233 1.00 51.97 74 ILE A N 1
ATOM 556 C CA . ILE A 1 74 ? -15.113 -1.612 6.747 1.00 51.97 74 ILE A CA 1
ATOM 557 C C . ILE A 1 74 ? -15.646 -2.431 7.930 1.00 51.97 74 ILE A C 1
ATOM 559 O O . ILE A 1 74 ? -15.308 -3.601 8.087 1.00 51.97 74 ILE A O 1
ATOM 563 N N . THR A 1 75 ? -16.533 -1.861 8.744 1.00 50.66 75 THR A N 1
ATOM 564 C CA . THR A 1 75 ? -17.056 -2.532 9.941 1.00 50.66 75 THR A CA 1
ATOM 565 C C . THR A 1 75 ? -17.973 -3.719 9.631 1.00 50.66 75 THR A C 1
ATOM 567 O O . THR A 1 75 ? -17.978 -4.665 10.403 1.00 50.66 75 THR A O 1
ATOM 570 N N . ALA A 1 76 ? -18.695 -3.743 8.507 1.00 45.06 76 ALA A N 1
ATOM 571 C CA . ALA A 1 76 ? -19.563 -4.882 8.182 1.00 45.06 76 ALA A CA 1
ATOM 572 C C . ALA A 1 76 ? -18.819 -6.023 7.460 1.00 45.06 76 ALA A C 1
ATOM 574 O O . ALA A 1 76 ? -18.933 -7.177 7.862 1.00 45.06 76 ALA A O 1
ATOM 575 N N . THR A 1 77 ? -18.023 -5.712 6.431 1.00 49.75 77 THR A N 1
ATOM 576 C CA . THR A 1 77 ? -17.400 -6.740 5.570 1.00 49.75 77 THR A CA 1
ATOM 577 C C . THR A 1 77 ? -15.965 -7.082 5.980 1.00 49.75 77 THR A C 1
ATOM 579 O O . THR A 1 77 ? -15.513 -8.203 5.777 1.00 49.75 77 THR A O 1
ATOM 582 N N . ARG A 1 78 ? -15.234 -6.140 6.591 1.00 49.78 78 ARG A N 1
ATOM 583 C CA . ARG A 1 78 ? -13.809 -6.301 6.926 1.00 49.78 78 ARG A CA 1
ATOM 584 C C . ARG A 1 78 ? -13.542 -6.579 8.411 1.00 49.78 78 ARG A C 1
ATOM 586 O O . ARG A 1 78 ? -12.435 -7.001 8.717 1.00 49.78 78 ARG A O 1
ATOM 593 N N . ILE A 1 79 ? -14.522 -6.445 9.323 1.00 48.06 79 ILE A N 1
ATOM 594 C CA . ILE A 1 79 ? -14.370 -6.877 10.737 1.00 48.06 79 ILE A CA 1
ATOM 595 C C . ILE A 1 79 ? -14.170 -8.388 10.872 1.00 48.06 79 ILE A C 1
ATOM 597 O O . ILE A 1 79 ? -13.408 -8.820 11.731 1.00 48.06 79 ILE A O 1
ATOM 601 N N . VAL A 1 80 ? -14.774 -9.182 9.988 1.00 45.44 80 VAL A N 1
ATOM 602 C CA . VAL A 1 80 ? -14.556 -10.638 9.934 1.00 45.44 80 VAL A CA 1
ATOM 603 C C . VAL A 1 80 ? -13.133 -10.984 9.454 1.00 45.44 80 VAL A C 1
ATOM 605 O O . VAL A 1 80 ? -12.635 -12.066 9.739 1.00 45.44 80 VAL A O 1
ATOM 608 N N . LEU A 1 81 ? -12.452 -10.049 8.779 1.00 49.62 81 LEU A N 1
ATOM 609 C CA . LEU A 1 81 ? -11.161 -10.255 8.116 1.00 49.62 81 LEU A CA 1
ATOM 610 C C . LEU A 1 81 ? -9.991 -9.505 8.762 1.00 49.62 81 LEU A C 1
ATOM 612 O O . LEU A 1 81 ? -8.888 -9.569 8.228 1.00 49.62 81 LEU A O 1
ATOM 616 N N . ILE A 1 82 ? -10.172 -8.780 9.875 1.00 53.44 82 ILE A N 1
ATOM 617 C CA . ILE A 1 82 ? -9.067 -7.991 10.440 1.00 53.44 82 ILE A CA 1
ATOM 618 C C . ILE A 1 82 ? -7.941 -8.939 10.874 1.00 53.44 82 ILE A C 1
ATOM 620 O O . ILE A 1 82 ? -8.062 -9.658 11.862 1.00 53.44 82 ILE A O 1
ATOM 624 N N . GLY A 1 83 ? -6.849 -8.923 10.105 1.00 53.44 83 GLY A N 1
ATOM 625 C CA . GLY A 1 83 ? -5.617 -9.654 10.380 1.00 53.44 83 GLY A CA 1
ATOM 626 C C . GLY A 1 83 ? -4.901 -9.146 11.635 1.00 53.44 83 GLY A C 1
ATOM 627 O O . GLY A 1 83 ? -5.486 -8.516 12.513 1.00 53.44 83 GLY A O 1
ATOM 628 N N . VAL A 1 84 ? -3.594 -9.386 11.722 1.00 55.38 84 VAL A N 1
ATOM 629 C CA . VAL A 1 84 ? -2.768 -9.264 12.945 1.00 55.38 84 VAL A CA 1
ATOM 630 C C . VAL A 1 84 ? -2.855 -7.972 13.759 1.00 55.38 84 VAL A C 1
ATOM 632 O O . VAL A 1 84 ? -2.464 -7.954 14.924 1.00 55.38 84 VAL A O 1
ATOM 635 N N . PHE A 1 85 ? -3.361 -6.892 13.177 1.00 55.78 85 PHE A N 1
ATOM 636 C CA . PHE A 1 85 ? -3.459 -5.581 13.811 1.00 55.78 85 PHE A CA 1
ATOM 637 C C . PHE A 1 85 ? -4.866 -5.268 14.369 1.00 55.78 85 PHE A C 1
ATOM 639 O O . PHE A 1 85 ? -5.108 -4.154 14.835 1.00 55.78 85 PHE A O 1
ATOM 646 N N . ALA A 1 86 ? -5.781 -6.251 14.406 1.00 52.66 86 ALA A N 1
ATOM 647 C CA . ALA A 1 86 ? -7.135 -6.110 14.965 1.00 52.66 86 ALA A CA 1
ATOM 648 C C . ALA A 1 86 ? -7.172 -5.664 16.433 1.00 52.66 86 ALA A C 1
ATOM 650 O O . ALA A 1 86 ? -8.106 -4.991 16.862 1.00 52.66 86 ALA A O 1
ATOM 651 N N . LEU A 1 87 ? -6.143 -6.000 17.212 1.00 48.22 87 LEU A N 1
ATOM 652 C CA . LEU A 1 87 ? -6.116 -5.750 18.655 1.00 48.22 87 LEU A CA 1
ATOM 653 C C . LEU A 1 87 ? -5.887 -4.274 19.035 1.00 48.22 87 LEU A C 1
ATOM 655 O O . LEU A 1 87 ? -6.129 -3.904 20.180 1.00 48.22 87 LEU A O 1
ATOM 659 N N . ALA A 1 88 ? -5.502 -3.402 18.093 1.00 50.72 88 ALA A N 1
ATOM 660 C CA . ALA A 1 88 ? -5.365 -1.958 18.337 1.00 50.72 88 ALA A CA 1
ATOM 661 C C . ALA A 1 88 ? -6.671 -1.161 18.104 1.00 50.72 88 ALA A C 1
ATOM 663 O O . ALA A 1 88 ? -6.685 0.064 18.218 1.00 50.72 88 ALA A O 1
ATOM 664 N N . PHE A 1 89 ? -7.785 -1.846 17.812 1.00 53.84 89 PHE A N 1
ATOM 665 C CA . PHE A 1 89 ? -9.110 -1.318 17.440 1.00 53.84 89 PHE A CA 1
ATOM 666 C C . PHE A 1 89 ? -9.854 -0.517 18.537 1.00 53.84 89 PHE A C 1
ATOM 668 O O . PHE A 1 89 ? -11.078 -0.365 18.510 1.00 53.84 89 PHE A O 1
ATOM 675 N N . ARG A 1 90 ? -9.175 0.045 19.540 1.00 46.34 90 ARG A N 1
ATOM 676 C CA . ARG A 1 90 ? -9.865 0.809 20.587 1.00 46.34 90 ARG A CA 1
ATOM 677 C C . ARG A 1 90 ? -10.270 2.190 20.057 1.00 46.34 90 ARG A C 1
ATOM 679 O O . ARG A 1 90 ? -9.521 3.146 20.200 1.00 46.34 90 ARG A O 1
ATOM 686 N N . LYS A 1 91 ? -11.459 2.249 19.431 1.00 48.41 91 LYS A N 1
ATOM 687 C CA . LYS A 1 91 ? -12.268 3.422 19.028 1.00 48.41 91 LYS A CA 1
ATOM 688 C C . LYS A 1 91 ? -11.593 4.771 19.316 1.00 48.41 91 LYS A C 1
ATOM 690 O O . LYS A 1 91 ? -11.892 5.411 20.323 1.00 48.41 91 LYS A O 1
ATOM 695 N N . GLN A 1 92 ? -10.741 5.237 18.411 1.00 49.59 92 GLN A N 1
ATOM 696 C CA . GLN A 1 92 ? -10.341 6.638 18.394 1.00 49.59 92 GLN A CA 1
ATOM 697 C C . GLN A 1 92 ? -11.136 7.345 17.296 1.00 49.59 92 GLN A C 1
ATOM 699 O O . GLN A 1 92 ? -11.219 6.890 16.158 1.00 49.59 92 GLN A O 1
ATOM 704 N N . LYS A 1 93 ? -11.807 8.442 17.656 1.00 56.09 93 LYS A N 1
ATOM 705 C CA . LYS A 1 93 ? -12.349 9.365 16.656 1.00 56.09 93 LYS A CA 1
ATOM 706 C C . LYS A 1 93 ? -11.148 9.969 15.928 1.00 56.09 93 LYS A C 1
ATOM 708 O O . LYS A 1 93 ? -10.199 10.390 16.580 1.00 56.09 93 LYS A O 1
ATOM 713 N N . GLY A 1 94 ? -11.184 10.008 14.601 1.00 63.69 94 GLY A N 1
ATOM 714 C CA . GLY A 1 94 ? -10.091 10.588 13.821 1.00 63.69 94 GLY A CA 1
ATOM 715 C C . GLY A 1 94 ? -8.991 9.605 13.395 1.00 63.69 94 GLY A C 1
ATOM 716 O O . GLY A 1 94 ? -7.838 10.010 13.228 1.00 63.69 94 GLY A O 1
ATOM 717 N N . THR A 1 95 ? -9.326 8.325 13.219 1.00 70.44 95 THR A N 1
ATOM 718 C CA . THR A 1 95 ? -8.411 7.287 12.714 1.00 70.44 95 THR A CA 1
ATOM 719 C C . THR A 1 95 ? -8.833 6.852 11.310 1.00 70.44 95 THR A C 1
ATOM 721 O O . THR A 1 95 ? -10.016 6.624 11.057 1.00 70.44 95 THR A O 1
ATOM 724 N N . GLY A 1 96 ? -7.869 6.770 10.396 1.00 75.44 96 GLY A N 1
ATOM 725 C CA . GLY A 1 96 ? -8.025 6.133 9.093 1.00 75.44 96 GLY A CA 1
ATOM 726 C C . GLY A 1 96 ? -7.493 4.701 9.118 1.00 75.44 96 GLY A C 1
ATOM 727 O O . GLY A 1 96 ? -6.780 4.308 10.043 1.00 75.44 96 GLY A O 1
ATOM 728 N N . PHE A 1 97 ? -7.841 3.922 8.101 1.00 78.19 97 PHE A N 1
ATOM 729 C CA . PHE A 1 97 ? -7.379 2.549 7.932 1.00 78.19 97 PHE A CA 1
ATOM 730 C C . PHE A 1 97 ? -6.776 2.363 6.550 1.00 78.19 97 PHE A C 1
ATOM 732 O O . PHE A 1 97 ? -7.390 2.720 5.546 1.00 78.19 97 PHE A O 1
ATOM 739 N N . LEU A 1 98 ? -5.575 1.795 6.517 1.00 83.50 98 LEU A N 1
ATOM 740 C CA . LEU A 1 98 ? -4.958 1.258 5.316 1.00 83.50 98 LEU A CA 1
ATOM 741 C C . LEU A 1 98 ? -5.209 -0.247 5.319 1.00 83.50 98 LEU A C 1
ATOM 743 O O . LEU A 1 98 ? -4.773 -0.940 6.235 1.00 83.50 98 LEU A O 1
ATOM 747 N N . THR A 1 99 ? -5.893 -0.756 4.308 1.00 83.69 99 THR A N 1
ATOM 748 C CA . THR A 1 99 ? -6.117 -2.190 4.128 1.00 83.69 99 THR A CA 1
ATOM 749 C C . THR A 1 99 ? -5.332 -2.684 2.931 1.00 83.69 99 THR A C 1
ATOM 751 O O . THR A 1 99 ? -5.357 -2.029 1.893 1.00 83.69 99 THR A O 1
ATOM 754 N N . ILE A 1 100 ? -4.652 -3.819 3.066 1.00 86.19 100 ILE A N 1
ATOM 755 C CA . ILE A 1 100 ? -3.967 -4.505 1.971 1.00 86.19 100 ILE A CA 1
ATOM 756 C C . ILE A 1 100 ? -4.449 -5.950 1.961 1.00 86.19 100 ILE A C 1
ATOM 758 O O . ILE A 1 100 ? -4.264 -6.661 2.947 1.00 86.19 100 ILE A O 1
ATOM 762 N N . GLU A 1 101 ? -5.077 -6.368 0.871 1.00 85.12 101 GLU A N 1
ATOM 763 C CA . GLU A 1 101 ? -5.648 -7.705 0.709 1.00 85.12 101 GLU A CA 1
ATOM 764 C C . GLU A 1 101 ? -5.014 -8.426 -0.482 1.00 85.12 101 GLU A C 1
ATOM 766 O O . GLU A 1 101 ? -4.795 -7.822 -1.529 1.00 85.12 101 GLU A O 1
ATOM 771 N N . ALA A 1 102 ? -4.708 -9.704 -0.301 1.00 84.38 102 ALA A N 1
ATOM 772 C CA . ALA A 1 102 ? -4.279 -10.654 -1.320 1.00 84.38 102 ALA A CA 1
ATOM 773 C C . ALA A 1 102 ? -4.887 -12.025 -0.977 1.00 84.38 102 ALA A C 1
ATOM 775 O O . ALA A 1 102 ? -5.386 -12.223 0.133 1.00 84.38 102 ALA A O 1
ATOM 776 N N . ASP A 1 103 ? -4.800 -12.996 -1.882 1.00 79.62 103 ASP A N 1
ATOM 777 C CA . ASP A 1 103 ? -5.374 -14.332 -1.651 1.00 79.62 103 ASP A CA 1
ATOM 778 C C . ASP A 1 103 ? -4.769 -15.043 -0.426 1.00 79.62 103 ASP A C 1
ATOM 780 O O . ASP A 1 103 ? -5.429 -15.850 0.228 1.00 79.62 103 ASP A O 1
ATOM 784 N N . THR A 1 104 ? -3.514 -14.734 -0.087 1.00 78.31 104 THR A N 1
ATOM 785 C CA . THR A 1 104 ? -2.762 -15.394 0.991 1.00 78.31 104 THR A CA 1
ATOM 786 C C . THR A 1 104 ? -2.701 -14.593 2.292 1.00 78.31 104 THR A C 1
ATOM 788 O O . THR A 1 104 ? -2.348 -15.144 3.340 1.00 78.31 104 THR A O 1
ATOM 791 N N . TYR A 1 105 ? -3.036 -13.300 2.273 1.00 79.00 105 TYR A N 1
ATOM 792 C CA . TYR A 1 105 ? -2.972 -12.454 3.462 1.00 79.00 105 TYR A CA 1
ATOM 793 C C . TYR A 1 105 ? -3.917 -11.258 3.405 1.00 79.00 105 TYR A C 1
ATOM 795 O O . TYR A 1 105 ? -4.238 -10.707 2.357 1.00 79.00 105 TYR A O 1
ATOM 803 N N . TYR A 1 106 ? -4.282 -10.790 4.594 1.00 81.12 106 TYR A N 1
ATOM 804 C CA . TYR A 1 106 ? -5.013 -9.550 4.777 1.00 81.12 106 TYR A CA 1
ATOM 805 C C . TYR A 1 106 ? -4.373 -8.727 5.897 1.00 81.12 106 TYR A C 1
ATOM 807 O O . TYR A 1 106 ? -4.129 -9.223 7.000 1.00 81.12 106 TYR A O 1
ATOM 815 N N . LEU A 1 107 ? -4.124 -7.450 5.619 1.00 78.25 107 LEU A N 1
ATOM 816 C CA . LEU A 1 107 ? -3.535 -6.481 6.534 1.00 78.25 107 LEU A CA 1
ATOM 817 C C . LEU A 1 107 ? -4.489 -5.307 6.704 1.00 78.25 107 LEU A C 1
ATOM 819 O O . LEU A 1 107 ? -4.939 -4.723 5.726 1.00 78.25 107 LEU A O 1
ATOM 823 N N . GLY A 1 108 ? -4.768 -4.926 7.947 1.00 77.44 108 GLY A N 1
ATOM 824 C CA . GLY A 1 108 ? -5.520 -3.717 8.269 1.00 77.44 108 GLY A CA 1
ATOM 825 C C . GLY A 1 108 ? -4.732 -2.878 9.256 1.00 77.44 108 GLY A C 1
ATOM 826 O O . GLY A 1 108 ? -4.624 -3.257 10.414 1.00 77.44 108 GLY A O 1
ATOM 827 N N . VAL A 1 109 ? -4.180 -1.755 8.815 1.00 77.31 109 VAL A N 1
ATOM 828 C CA . VAL A 1 109 ? -3.292 -0.918 9.621 1.00 77.31 109 VAL A CA 1
ATOM 829 C C . VAL A 1 109 ? -3.995 0.396 9.964 1.00 77.31 109 VAL A C 1
ATOM 831 O O . VAL A 1 109 ? -4.287 1.185 9.058 1.00 77.31 109 VAL A O 1
ATOM 834 N N . PRO A 1 110 ? -4.300 0.653 11.249 1.00 75.69 110 PRO A N 1
ATOM 835 C CA . PRO A 1 110 ? -4.850 1.934 11.667 1.00 75.69 110 PRO A CA 1
ATOM 836 C C . PRO A 1 110 ? -3.774 3.023 11.609 1.00 75.69 110 PRO A C 1
ATOM 838 O O . PRO A 1 110 ? -2.618 2.790 11.960 1.00 75.69 110 PRO A O 1
ATOM 841 N N . PHE A 1 111 ? -4.161 4.235 11.222 1.00 76.38 111 PHE A N 1
ATOM 842 C CA . PHE A 1 111 ? -3.273 5.394 11.222 1.00 76.38 111 PHE A CA 1
ATOM 843 C C . PHE A 1 111 ? -4.010 6.684 11.638 1.00 76.38 111 PHE A C 1
ATOM 845 O O . PHE A 1 111 ? -5.220 6.812 11.429 1.00 76.38 111 PHE A O 1
ATOM 852 N N . PRO A 1 112 ? -3.321 7.682 12.223 1.00 79.94 112 PRO A N 1
ATOM 853 C CA . PRO A 1 112 ? -3.927 8.982 12.530 1.00 79.94 112 PRO A CA 1
ATOM 854 C C . PRO A 1 112 ? -4.319 9.734 11.250 1.00 79.94 112 PRO A C 1
ATOM 856 O O . PRO A 1 112 ? -3.481 9.839 10.363 1.00 79.94 112 PRO A O 1
ATOM 859 N N . ILE A 1 113 ? -5.510 10.349 11.164 1.00 80.38 113 ILE A N 1
ATOM 860 C CA . ILE A 1 113 ? -5.990 11.029 9.931 1.00 80.38 113 ILE A CA 1
ATOM 861 C C . ILE A 1 113 ? -4.992 12.028 9.330 1.00 80.38 113 ILE A C 1
ATOM 863 O O . ILE A 1 113 ? -4.906 12.148 8.114 1.00 80.38 113 ILE A O 1
ATOM 867 N N . LYS A 1 114 ? -4.174 12.696 10.149 1.00 80.69 114 LYS A N 1
ATOM 868 C CA . LYS A 1 114 ? -3.104 13.588 9.662 1.00 80.69 114 LYS A CA 1
ATOM 869 C C . LYS A 1 114 ? -2.105 12.915 8.701 1.00 80.69 114 LYS A C 1
ATOM 871 O O . LYS A 1 114 ? -1.426 13.616 7.968 1.00 80.69 114 LYS A O 1
ATOM 876 N N . GLN A 1 115 ? -2.014 11.584 8.716 1.00 84.12 115 GLN A N 1
ATOM 877 C CA . GLN A 1 115 ? -1.175 10.771 7.829 1.00 84.12 115 GLN A CA 1
ATOM 878 C C . GLN A 1 115 ? -1.960 10.182 6.645 1.00 84.12 115 GLN A C 1
ATOM 880 O O . GLN A 1 115 ? -1.461 9.292 5.966 1.00 84.12 115 GLN A O 1
ATOM 885 N N . GLU A 1 116 ? -3.191 10.630 6.379 1.00 85.38 116 GLU A N 1
ATOM 886 C CA . GLU A 1 116 ? -4.001 10.118 5.265 1.00 85.38 116 GLU A CA 1
ATOM 887 C C . GLU A 1 116 ? -3.291 10.262 3.915 1.00 85.38 116 GLU A C 1
ATOM 889 O O . GLU A 1 116 ? -3.319 9.331 3.111 1.00 85.38 116 GLU A O 1
ATOM 894 N N . ALA A 1 117 ? -2.635 11.400 3.671 1.00 87.25 117 ALA A N 1
ATOM 895 C CA . ALA A 1 117 ? -1.883 11.623 2.439 1.00 87.25 117 ALA A CA 1
ATOM 896 C C . ALA A 1 117 ? -0.759 10.586 2.273 1.00 87.25 117 ALA A C 1
ATOM 898 O O . ALA A 1 117 ? -0.639 9.973 1.211 1.00 87.25 117 ALA A O 1
ATOM 899 N N . ASP A 1 118 ? -0.009 10.318 3.344 1.00 87.38 118 ASP A N 1
ATOM 900 C CA . ASP A 1 118 ? 1.067 9.323 3.358 1.00 87.38 118 ASP A CA 1
ATOM 901 C C . ASP A 1 118 ? 0.525 7.899 3.187 1.00 87.38 118 ASP A C 1
ATOM 903 O O . ASP A 1 118 ? 1.076 7.107 2.421 1.00 87.38 118 ASP A O 1
ATOM 907 N N . ALA A 1 119 ? -0.600 7.583 3.836 1.00 87.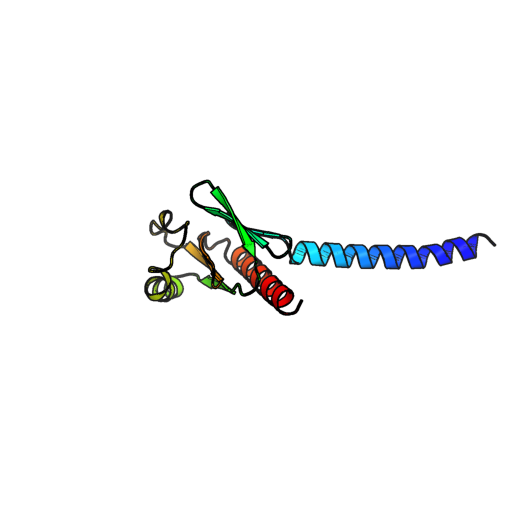38 119 ALA A N 1
ATOM 908 C CA . ALA A 1 119 ? -1.277 6.300 3.693 1.00 87.38 119 ALA A CA 1
ATOM 909 C C . ALA A 1 119 ? -1.745 6.073 2.249 1.00 87.38 119 ALA A C 1
ATOM 911 O O . ALA A 1 119 ? -1.551 4.990 1.696 1.00 87.38 119 ALA A O 1
ATOM 912 N N . ARG A 1 120 ? -2.337 7.095 1.612 1.00 89.81 120 ARG A N 1
ATOM 913 C CA . ARG A 1 120 ? -2.779 7.035 0.208 1.00 89.81 120 ARG A CA 1
ATOM 914 C C . ARG A 1 120 ? -1.592 6.890 -0.736 1.00 89.81 120 ARG A C 1
ATOM 916 O O . ARG A 1 120 ? -1.656 6.080 -1.660 1.00 89.81 120 ARG A O 1
ATOM 923 N N . ALA A 1 121 ? -0.506 7.621 -0.489 1.00 91.00 121 ALA A N 1
ATOM 924 C CA . ALA A 1 121 ? 0.724 7.495 -1.260 1.00 91.00 121 ALA A CA 1
ATOM 925 C C . ALA A 1 121 ? 1.309 6.079 -1.145 1.00 91.00 121 ALA A C 1
ATOM 927 O O . ALA A 1 121 ? 1.676 5.478 -2.154 1.00 91.00 121 ALA A O 1
ATOM 928 N N . PHE A 1 122 ? 1.340 5.508 0.060 1.00 91.06 122 PHE A N 1
ATOM 929 C CA . PHE A 1 122 ? 1.805 4.140 0.267 1.00 91.06 122 PHE A CA 1
ATOM 930 C C . PHE A 1 122 ? 0.888 3.106 -0.400 1.00 91.06 122 PHE A C 1
ATOM 932 O O . PHE A 1 122 ? 1.381 2.224 -1.099 1.00 91.06 122 PHE A O 1
ATOM 939 N N . ALA A 1 123 ? -0.4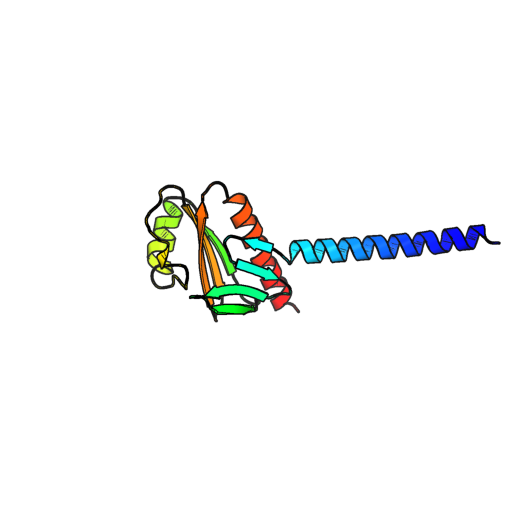36 3.244 -0.285 1.00 91.06 123 ALA A N 1
ATOM 940 C CA . ALA A 1 123 ? -1.383 2.379 -0.990 1.00 91.06 123 ALA A CA 1
ATOM 941 C C . ALA A 1 123 ? -1.190 2.430 -2.514 1.00 91.06 123 ALA A C 1
ATOM 943 O O . ALA A 1 123 ? -1.197 1.395 -3.179 1.00 91.06 123 ALA A O 1
ATOM 944 N N . ALA A 1 124 ? -0.959 3.621 -3.076 1.00 91.12 124 ALA A N 1
ATOM 945 C CA . ALA A 1 124 ? -0.656 3.779 -4.495 1.00 91.12 124 ALA A CA 1
ATOM 946 C C . ALA A 1 124 ? 0.642 3.056 -4.891 1.00 91.12 124 ALA A C 1
ATOM 948 O O . ALA A 1 124 ? 0.663 2.387 -5.924 1.00 91.12 124 ALA A O 1
ATOM 949 N N . LYS A 1 125 ? 1.692 3.118 -4.057 1.00 90.56 125 LYS A N 1
ATOM 950 C CA . LYS A 1 125 ? 2.937 2.359 -4.273 1.00 90.56 125 LYS A CA 1
ATOM 951 C C . LYS A 1 125 ? 2.696 0.851 -4.278 1.00 90.56 125 LYS A C 1
ATOM 953 O O . LYS A 1 125 ? 3.146 0.179 -5.200 1.00 90.56 125 LYS A O 1
ATOM 958 N N . VAL A 1 126 ? 1.951 0.331 -3.300 1.00 91.12 126 VAL A N 1
ATOM 959 C CA . VAL A 1 126 ? 1.609 -1.100 -3.217 1.00 91.12 126 VAL A CA 1
ATOM 960 C C . VAL A 1 126 ? 0.833 -1.546 -4.456 1.00 91.12 126 VAL A C 1
ATOM 962 O O . VAL A 1 126 ? 1.228 -2.509 -5.103 1.00 91.12 126 VAL A O 1
ATOM 965 N N . ASN A 1 127 ? -0.203 -0.802 -4.850 1.00 91.69 127 ASN A N 1
ATOM 966 C CA . ASN A 1 127 ? -0.990 -1.109 -6.048 1.00 91.69 127 ASN A CA 1
ATOM 967 C C . ASN A 1 127 ? -0.154 -1.041 -7.336 1.00 91.69 127 ASN A C 1
ATOM 969 O O . ASN A 1 127 ? -0.342 -1.852 -8.241 1.00 91.69 127 ASN A O 1
ATOM 973 N N . SER A 1 128 ? 0.765 -0.077 -7.438 1.00 89.50 128 SER A N 1
ATOM 974 C CA . SER A 1 128 ? 1.683 0.015 -8.576 1.00 89.50 128 SER A CA 1
ATOM 975 C C . SER A 1 128 ? 2.620 -1.189 -8.627 1.00 89.50 128 SER A C 1
ATOM 977 O O . SER A 1 128 ? 2.787 -1.776 -9.691 1.00 89.50 128 SER A O 1
ATOM 979 N N . ALA A 1 129 ? 3.199 -1.579 -7.490 1.00 88.00 129 ALA A N 1
ATOM 980 C CA . ALA A 1 129 ? 4.093 -2.728 -7.403 1.00 88.00 129 ALA A CA 1
ATOM 981 C C . ALA A 1 129 ? 3.364 -4.045 -7.715 1.00 88.00 129 ALA A C 1
ATOM 983 O O . ALA A 1 129 ? 3.892 -4.867 -8.459 1.00 88.00 129 ALA A O 1
ATOM 984 N N . ALA A 1 130 ? 2.129 -4.215 -7.231 1.00 88.44 130 ALA A N 1
ATOM 985 C CA . ALA A 1 130 ? 1.294 -5.378 -7.531 1.00 88.44 130 ALA A CA 1
ATOM 986 C C . ALA A 1 130 ? 1.012 -5.521 -9.036 1.00 88.44 130 ALA A C 1
ATOM 988 O O . ALA A 1 130 ? 1.116 -6.615 -9.593 1.00 88.44 130 ALA A O 1
ATOM 989 N N . ARG A 1 131 ? 0.706 -4.406 -9.717 1.00 86.81 131 ARG A N 1
ATOM 990 C CA . ARG A 1 131 ? 0.493 -4.386 -11.174 1.00 86.81 131 ARG A CA 1
ATOM 991 C C . ARG A 1 131 ? 1.763 -4.730 -11.943 1.00 86.81 131 ARG A C 1
ATOM 993 O O . ARG A 1 131 ? 1.698 -5.534 -12.865 1.00 86.81 131 ARG A O 1
ATOM 1000 N N . SER A 1 132 ? 2.904 -4.156 -11.559 1.00 82.38 132 SER A N 1
ATOM 1001 C CA . SER A 1 132 ? 4.187 -4.464 -12.200 1.00 82.38 132 SER A CA 1
ATOM 1002 C C . SER A 1 132 ? 4.565 -5.936 -12.030 1.00 82.38 132 SER A C 1
ATOM 1004 O O . SER A 1 132 ? 4.962 -6.569 -13.000 1.00 82.38 132 SER A O 1
ATOM 1006 N N . ALA A 1 133 ? 4.373 -6.502 -10.835 1.00 79.75 133 ALA A N 1
ATOM 1007 C CA . ALA A 1 133 ? 4.692 -7.900 -10.541 1.00 79.75 133 ALA A CA 1
ATOM 1008 C C . ALA A 1 133 ? 3.785 -8.911 -11.263 1.00 79.75 133 ALA A C 1
ATOM 1010 O O . ALA A 1 133 ? 4.206 -10.032 -11.504 1.00 79.75 133 ALA A O 1
ATOM 1011 N N . THR A 1 134 ? 2.552 -8.527 -11.610 1.00 70.38 134 THR A N 1
ATOM 1012 C CA . THR A 1 134 ? 1.618 -9.400 -12.351 1.00 70.38 134 THR A CA 1
ATOM 1013 C C . THR A 1 134 ? 1.940 -9.448 -13.850 1.00 70.38 134 THR A C 1
ATOM 1015 O O . THR A 1 134 ? 1.637 -10.431 -14.514 1.00 70.38 134 THR A O 1
ATOM 1018 N N . ASN A 1 135 ? 2.557 -8.389 -14.383 1.00 57.84 135 ASN A N 1
ATOM 1019 C CA . ASN A 1 135 ? 2.920 -8.268 -15.798 1.00 57.84 135 ASN A CA 1
ATOM 1020 C C . ASN A 1 135 ? 4.390 -8.641 -16.085 1.00 57.84 135 ASN A C 1
ATOM 1022 O O . ASN A 1 135 ? 4.874 -8.338 -17.177 1.00 57.84 135 ASN A O 1
ATOM 1026 N N . SER A 1 136 ? 5.103 -9.213 -15.106 1.00 46.56 136 SER A N 1
ATOM 1027 C CA . SER A 1 136 ? 6.519 -9.610 -15.205 1.00 46.56 136 SER A C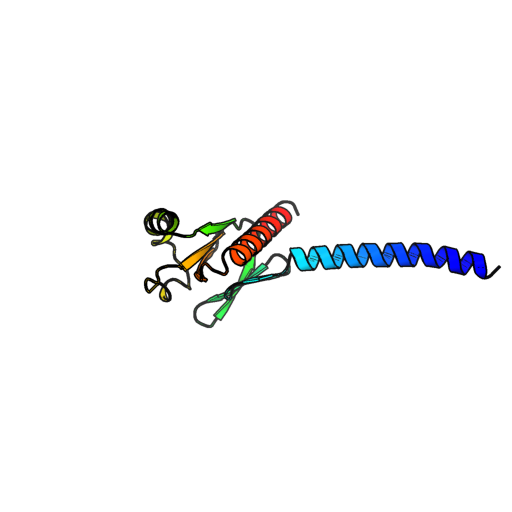A 1
ATOM 1028 C C . SER A 1 136 ? 6.678 -11.113 -15.387 1.00 46.56 136 SER A C 1
ATOM 1030 O O . SER A 1 136 ? 5.865 -11.856 -14.796 1.00 46.56 136 SER A O 1
#

pLDDT: mean 72.07, std 14.92, range [45.06, 91.69]

Radius of gyration: 20.34 Å; chains: 1; bounding box: 63×32×51 Å

Sequence (136 aa):
MAFKEWLAGAGERAAKASARMDELNRRQRETGKFAGVSLSDGMLGWTDKGHPRREPVAGARAEVAVGADAQRRITATRIVLIGVFALAFRKQKGTGFLTIEADTYYLGVPFPIKQEADARAFAAKVNSAARSATNS

Foldseek 3Di:
DVVVVVVVVVVVVVVVVVVVVVVVVVQVLQWDDDQQWIGHPQWIWGAAPNRIDIGGLAQKAKDKAWDPVSVVVCVPPVLVPAGRCNVVPPDDHQKMWIWIDGPVHIYIHIDGNVCRVVSVSVSVSSVVSNVVVNVD